Protein AF-A0A5Y4BTX5-F1 (afdb_monomer)

Secondary structure (DSSP, 8-state):
-EEEEETTEEEE-TTSPP-HHHHHHH--S-S---EEEEE-

Solvent-accessible surface area (backbone atoms only — not comparable to full-atom values): 2413 Å² total; per-residue (Å²): 85,38,32,32,25,35,76,92,41,76,27,23,51,50,86,57,69,78,38,65,68,54,42,56,72,49,49,84,82,55,99,68,78,59,75,49,77,44,79,96

Foldseek 3Di:
DKWKDWPPFTQDDQPGDGNPVSVVVSDPPPPDIDMDIDHD

Structure (mmCIF, N/CA/C/O backbone):
data_AF-A0A5Y4BTX5-F1
#
_entry.id   AF-A0A5Y4BTX5-F1
#
loop_
_atom_site.group_PDB
_atom_site.id
_atom_site.type_symbol
_atom_site.label_atom_id
_atom_site.label_alt_id
_atom_site.label_comp_id
_atom_site.label_asym_id
_atom_site.label_entity_id
_atom_site.label_seq_id
_atom_site.pdbx_PDB_ins_code
_atom_site.Cartn_x
_atom_site.Cartn_y
_atom_site.Cartn_z
_atom_site.occupancy
_atom_site.B_iso_or_equiv
_atom_site.auth_seq_id
_atom_site.auth_comp_id
_atom_site.auth_asym_id
_atom_site.auth_atom_id
_atom_site.pdbx_PDB_model_num
ATOM 1 N N . PHE A 1 1 ? -16.110 2.883 8.265 1.00 81.44 1 PHE A N 1
ATOM 2 C CA . PHE A 1 1 ? -14.764 2.310 8.504 1.00 81.44 1 PHE A CA 1
ATOM 3 C C . PHE A 1 1 ? -14.145 1.985 7.141 1.00 81.44 1 PHE A C 1
ATOM 5 O O . PHE A 1 1 ? -14.864 2.104 6.160 1.00 81.44 1 PHE A O 1
ATOM 12 N N . TYR A 1 2 ? -12.846 1.697 6.990 1.00 88.81 2 TYR A N 1
ATOM 13 C CA . TYR A 1 2 ? -12.308 1.387 5.649 1.00 88.81 2 TYR A CA 1
ATOM 14 C C . TYR A 1 2 ? -11.117 0.437 5.669 1.00 88.81 2 TYR A C 1
ATOM 16 O O . TYR A 1 2 ? -10.242 0.527 6.531 1.00 88.81 2 TYR A O 1
ATOM 24 N N . THR A 1 3 ? -11.049 -0.426 4.662 1.00 93.00 3 THR A N 1
ATOM 25 C CA . THR A 1 3 ? -9.863 -1.229 4.336 1.00 93.00 3 THR A CA 1
ATOM 26 C C . THR A 1 3 ? -9.033 -0.558 3.250 1.00 93.00 3 THR A C 1
ATOM 28 O O . THR A 1 3 ? -9.594 0.055 2.341 1.00 93.00 3 THR A O 1
ATOM 31 N N . ALA A 1 4 ? -7.708 -0.703 3.318 1.00 94.31 4 ALA A N 1
ATOM 32 C CA . ALA A 1 4 ? -6.798 -0.245 2.268 1.00 94.31 4 ALA A CA 1
ATOM 33 C C . ALA A 1 4 ? -5.928 -1.388 1.743 1.00 94.31 4 ALA A C 1
ATOM 35 O O . ALA A 1 4 ? -5.453 -2.232 2.514 1.00 94.31 4 ALA A O 1
ATOM 36 N N . LYS A 1 5 ? -5.705 -1.39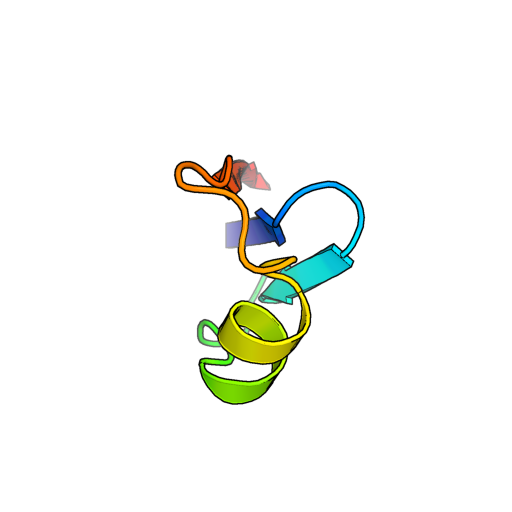5 0.426 1.00 94.88 5 LYS A N 1
ATOM 37 C CA . LYS A 1 5 ? -4.837 -2.353 -0.263 1.00 94.88 5 LYS A CA 1
ATOM 38 C C . LYS A 1 5 ? -3.848 -1.653 -1.190 1.00 94.88 5 LYS A C 1
ATOM 40 O O . LYS A 1 5 ? -4.216 -0.688 -1.852 1.00 94.88 5 LYS A O 1
ATOM 45 N N . VAL A 1 6 ? -2.634 -2.192 -1.275 1.00 93.94 6 VAL A N 1
ATOM 46 C CA . VAL A 1 6 ? -1.658 -1.897 -2.335 1.00 93.94 6 VAL A CA 1
ATOM 47 C C . VAL A 1 6 ? -1.597 -3.119 -3.241 1.00 93.94 6 VAL A C 1
ATOM 49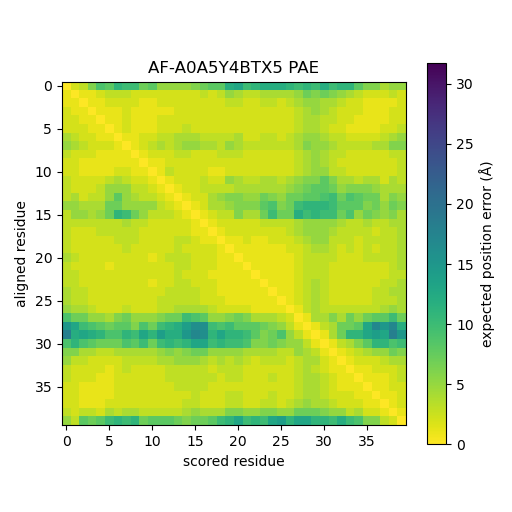 O O . VAL A 1 6 ? -1.230 -4.213 -2.799 1.00 93.94 6 VAL A O 1
ATOM 52 N N . GLY A 1 7 ? -2.032 -2.968 -4.491 1.00 88.25 7 GLY A N 1
ATOM 53 C CA . GLY A 1 7 ? -2.261 -4.115 -5.371 1.00 88.25 7 GLY A CA 1
ATOM 54 C C . GLY A 1 7 ? -3.203 -5.135 -4.716 1.00 88.25 7 GLY A C 1
ATOM 55 O O . GLY A 1 7 ? -4.362 -4.839 -4.440 1.00 88.25 7 GLY A O 1
ATOM 56 N N . SER A 1 8 ? -2.696 -6.340 -4.432 1.00 87.19 8 SER A N 1
ATOM 57 C CA . SER A 1 8 ? -3.463 -7.414 -3.770 1.00 87.19 8 SER A CA 1
ATOM 58 C C . SER A 1 8 ? -3.222 -7.528 -2.255 1.00 87.19 8 SER A C 1
ATOM 60 O O . SER A 1 8 ? -3.848 -8.361 -1.599 1.00 87.19 8 SER A O 1
ATOM 62 N N . LYS A 1 9 ? -2.314 -6.730 -1.678 1.00 92.62 9 LYS A N 1
ATOM 63 C CA . LYS A 1 9 ? -1.925 -6.804 -0.260 1.00 92.62 9 LYS A CA 1
ATOM 64 C C . LYS A 1 9 ? -2.760 -5.840 0.575 1.00 92.62 9 LYS A C 1
ATOM 66 O O . LYS A 1 9 ? -2.852 -4.666 0.236 1.00 92.62 9 LYS A O 1
ATOM 71 N N . VAL A 1 10 ? -3.335 -6.317 1.678 1.00 93.88 10 VAL A N 1
ATOM 72 C CA . VAL A 1 10 ? -3.987 -5.453 2.675 1.00 93.88 10 VAL A CA 1
ATOM 73 C C . VAL A 1 10 ? -2.915 -4.750 3.495 1.00 93.88 10 VAL A C 1
ATOM 75 O O . VAL A 1 10 ? -2.027 -5.402 4.031 1.00 93.88 10 VAL A O 1
ATOM 78 N N . VAL A 1 11 ? -3.022 -3.428 3.587 1.00 95.19 11 VAL A N 1
ATOM 79 C CA . VAL A 1 11 ? -2.094 -2.563 4.338 1.00 95.19 11 VAL A CA 1
ATOM 80 C C . VAL A 1 11 ? -2.796 -1.814 5.4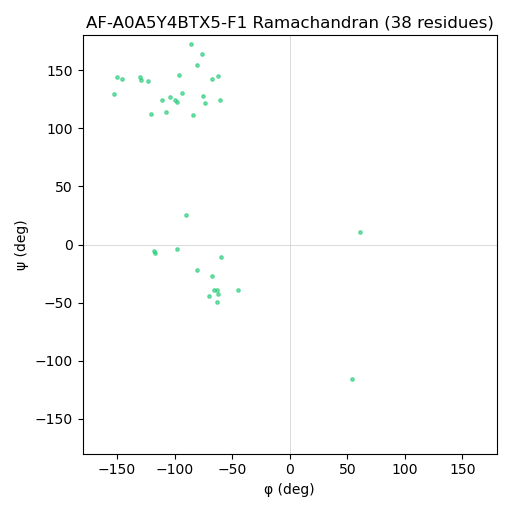74 1.00 95.19 11 VAL A C 1
ATOM 82 O O . VAL A 1 11 ? -2.162 -1.134 6.275 1.00 95.19 11 VAL A O 1
ATOM 85 N N . LYS A 1 12 ? -4.125 -1.946 5.550 1.00 93.44 12 LYS A N 1
ATOM 86 C CA . LYS A 1 12 ? -4.956 -1.440 6.641 1.00 93.44 12 LYS A CA 1
ATOM 87 C C . LYS A 1 12 ? -6.221 -2.286 6.783 1.00 93.44 12 LYS A C 1
ATOM 89 O O . LYS A 1 12 ? -6.953 -2.468 5.805 1.00 93.44 12 LYS A O 1
ATOM 94 N N . ALA A 1 13 ? -6.503 -2.738 8.003 1.00 85.56 13 ALA A N 1
ATOM 95 C CA . ALA A 1 13 ? -7.788 -3.332 8.372 1.00 85.56 13 ALA A CA 1
ATOM 96 C C . ALA A 1 13 ? -8.879 -2.252 8.556 1.00 85.56 13 ALA A C 1
ATOM 98 O O . ALA A 1 13 ? -8.569 -1.069 8.690 1.00 85.56 13 ALA A O 1
ATOM 99 N N . SER A 1 14 ? -10.155 -2.654 8.561 1.00 85.81 14 SER A N 1
ATOM 100 C CA . SER A 1 14 ? -11.335 -1.763 8.590 1.00 85.81 14 SER A CA 1
ATOM 101 C C . SER A 1 14 ? -11.234 -0.614 9.612 1.00 85.81 14 SER A C 1
ATOM 103 O O . SER A 1 14 ? -11.557 0.543 9.329 1.00 85.81 14 SER A O 1
ATOM 105 N N . ASP A 1 15 ? -10.680 -0.920 10.775 1.00 84.00 15 ASP A N 1
ATOM 106 C CA . ASP A 1 15 ? -10.604 -0.115 11.992 1.00 84.00 15 ASP A CA 1
ATOM 107 C C . ASP A 1 15 ? -9.177 0.254 12.430 1.00 84.00 15 ASP A C 1
ATOM 109 O O . ASP A 1 15 ? -9.015 1.075 13.326 1.00 84.00 15 ASP A O 1
ATOM 113 N N . GLY A 1 16 ? -8.144 -0.287 11.780 1.00 85.00 16 GLY A N 1
ATOM 114 C CA . GLY A 1 16 ? -6.741 -0.015 12.124 1.00 85.00 16 GLY A CA 1
ATOM 115 C C . GLY A 1 16 ? -6.162 1.239 11.462 1.00 85.00 16 GLY A C 1
ATOM 116 O O . GLY A 1 16 ? -6.782 1.809 10.574 1.00 85.00 16 GLY A O 1
ATOM 117 N N . THR A 1 17 ? -4.950 1.652 11.838 1.00 90.75 17 THR A N 1
ATOM 118 C CA . THR A 1 17 ? -4.157 2.683 11.129 1.00 90.75 17 THR A CA 1
ATOM 119 C C . THR A 1 17 ? -3.454 2.075 9.911 1.00 90.75 17 THR A C 1
ATOM 121 O O . THR A 1 17 ? -3.214 0.870 9.873 1.00 90.75 17 THR A O 1
ATOM 124 N N . LEU A 1 18 ? -3.145 2.889 8.896 1.00 92.44 18 LEU A N 1
ATOM 125 C CA . LEU A 1 18 ? -2.346 2.444 7.753 1.00 92.44 18 LEU A CA 1
ATOM 126 C C . LEU A 1 18 ? -0.955 1.991 8.220 1.00 92.44 18 LEU A C 1
ATOM 128 O O . LEU A 1 18 ? -0.230 2.765 8.844 1.00 92.44 18 LEU A O 1
ATOM 132 N N . ASP A 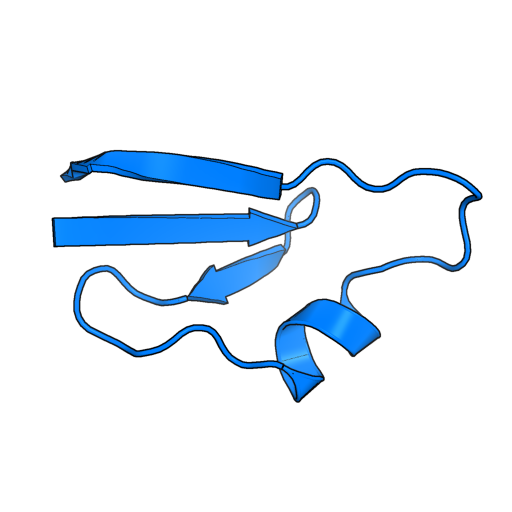1 19 ? -0.582 0.756 7.895 1.00 93.19 19 ASP A N 1
ATOM 133 C CA . ASP A 1 19 ? 0.735 0.215 8.216 1.00 93.19 19 ASP A CA 1
ATOM 134 C C . ASP A 1 19 ? 1.746 0.632 7.139 1.00 93.19 19 ASP A C 1
ATOM 136 O O . ASP A 1 19 ? 1.687 0.189 5.988 1.00 93.19 19 ASP A O 1
ATOM 140 N N . VAL A 1 20 ? 2.686 1.499 7.519 1.00 91.19 20 VAL A N 1
ATOM 141 C CA . VAL A 1 20 ? 3.728 2.028 6.628 1.00 91.19 20 VAL A CA 1
ATOM 142 C C . VAL A 1 20 ? 4.687 0.931 6.162 1.00 91.19 20 VAL A C 1
A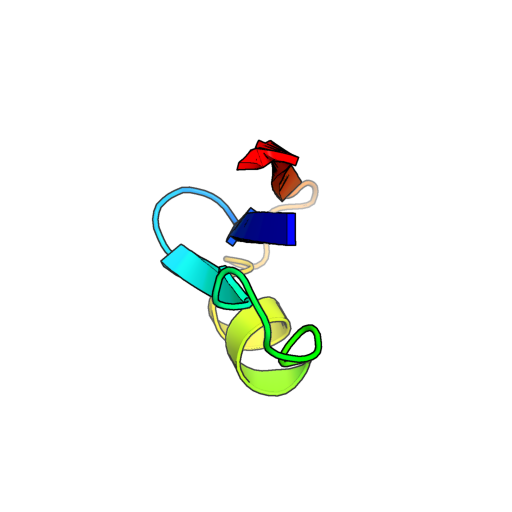TOM 144 O O . VAL A 1 20 ? 5.063 0.920 4.991 1.00 91.19 20 VAL A O 1
ATOM 147 N N . ALA A 1 21 ? 5.060 -0.007 7.036 1.00 91.69 21 ALA A N 1
ATOM 148 C CA . ALA A 1 21 ? 5.991 -1.079 6.696 1.00 91.69 21 ALA A CA 1
ATOM 149 C C . ALA A 1 21 ? 5.339 -2.080 5.735 1.00 91.69 21 ALA A C 1
ATOM 151 O O . ALA A 1 21 ? 5.934 -2.435 4.715 1.00 91.69 21 ALA A O 1
ATOM 152 N N . ALA A 1 22 ? 4.088 -2.466 6.000 1.00 91.31 22 ALA A N 1
ATOM 153 C CA . ALA A 1 22 ? 3.317 -3.310 5.091 1.00 91.31 22 ALA A CA 1
ATOM 154 C C . ALA A 1 22 ? 3.070 -2.619 3.741 1.00 91.31 22 ALA A C 1
ATOM 156 O O . ALA A 1 22 ? 3.156 -3.262 2.696 1.00 91.31 22 ALA A O 1
ATOM 157 N N . THR A 1 23 ? 2.807 -1.307 3.751 1.00 92.12 23 THR A N 1
ATOM 158 C CA . THR A 1 23 ? 2.639 -0.502 2.530 1.00 92.12 23 THR A CA 1
ATOM 159 C C . THR A 1 23 ? 3.919 -0.476 1.703 1.00 92.12 23 THR A C 1
ATOM 161 O O . THR A 1 23 ? 3.875 -0.782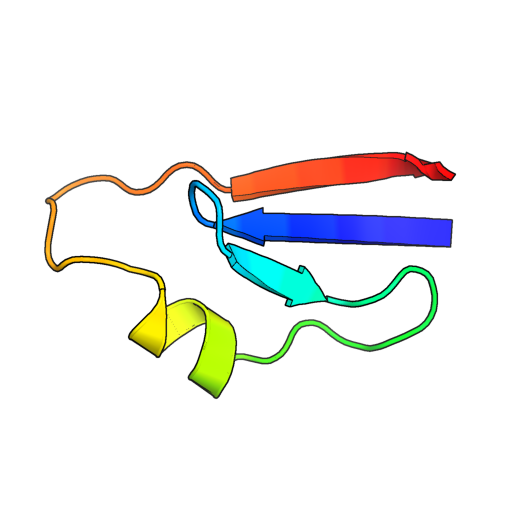 0.514 1.00 92.12 23 THR A O 1
ATOM 164 N N . ALA A 1 24 ? 5.065 -0.178 2.320 1.00 90.69 24 ALA A N 1
ATOM 165 C CA . ALA A 1 24 ? 6.353 -0.151 1.635 1.00 90.69 24 ALA A CA 1
ATOM 166 C C . ALA A 1 24 ? 6.733 -1.527 1.066 1.00 90.69 24 ALA A C 1
ATOM 168 O O . ALA A 1 24 ? 7.158 -1.610 -0.081 1.00 90.69 24 ALA A O 1
ATOM 169 N N . ALA A 1 25 ? 6.516 -2.605 1.827 1.00 90.25 25 ALA A N 1
ATOM 170 C CA . ALA A 1 25 ? 6.782 -3.970 1.376 1.00 90.25 25 ALA A CA 1
ATOM 171 C C . ALA A 1 25 ? 5.839 -4.436 0.251 1.00 90.25 25 ALA A C 1
ATOM 173 O O . ALA A 1 25 ? 6.194 -5.316 -0.533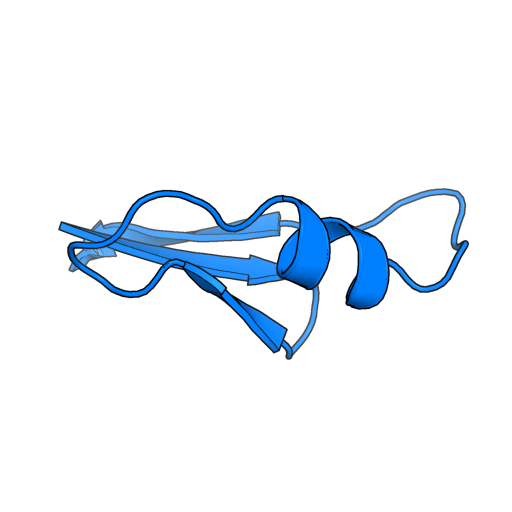 1.00 90.25 25 ALA A O 1
ATOM 174 N N . ALA A 1 26 ? 4.626 -3.881 0.17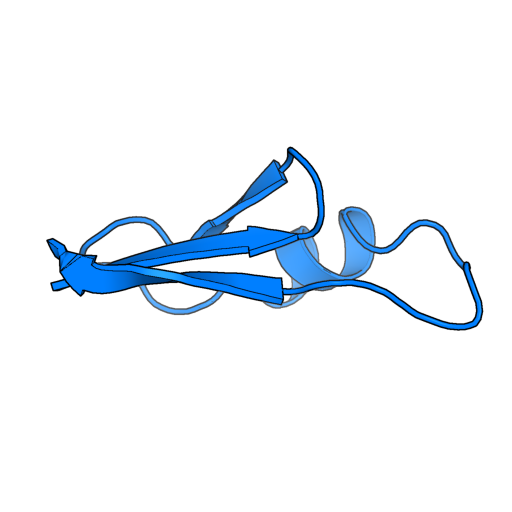8 1.00 92.44 26 ALA A N 1
ATOM 175 C CA . ALA A 1 26 ? 3.669 -4.187 -0.880 1.00 92.44 26 ALA A CA 1
ATOM 176 C C . ALA A 1 26 ? 3.950 -3.431 -2.191 1.00 92.44 26 ALA A C 1
ATOM 178 O O . ALA A 1 26 ? 3.520 -3.888 -3.252 1.00 92.44 26 ALA A O 1
ATOM 179 N N . CYS A 1 27 ? 4.668 -2.307 -2.139 1.00 90.38 27 CYS A N 1
ATOM 180 C CA . CYS A 1 27 ? 5.121 -1.583 -3.324 1.00 90.38 27 CYS A CA 1
ATOM 181 C C . CYS A 1 27 ? 6.269 -2.347 -4.009 1.00 90.38 27 CYS A C 1
ATOM 183 O O . CYS A 1 27 ? 7.310 -2.578 -3.404 1.00 90.38 27 CYS A O 1
ATOM 185 N N . ASN A 1 28 ? 6.123 -2.729 -5.284 1.00 82.00 28 ASN A N 1
ATOM 186 C CA . ASN A 1 28 ? 7.078 -3.640 -5.948 1.00 82.00 28 ASN A CA 1
ATOM 187 C C . ASN A 1 28 ? 8.268 -2.950 -6.660 1.00 82.00 28 ASN A C 1
ATOM 189 O O . ASN A 1 28 ? 8.812 -3.501 -7.615 1.00 82.00 28 ASN A O 1
ATOM 193 N N . ASN A 1 29 ? 8.668 -1.747 -6.238 1.00 72.56 29 ASN A N 1
ATOM 194 C CA . ASN A 1 29 ? 9.619 -0.887 -6.964 1.00 72.56 29 ASN A CA 1
ATOM 195 C C . ASN A 1 29 ? 9.170 -0.445 -8.376 1.00 72.56 29 ASN A C 1
ATOM 197 O O . ASN A 1 29 ? 9.960 0.154 -9.107 1.00 72.56 29 ASN A O 1
ATOM 201 N N . ALA A 1 30 ? 7.909 -0.659 -8.767 1.00 70.38 30 ALA A N 1
ATOM 202 C CA . ALA A 1 30 ? 7.336 0.032 -9.915 1.00 70.38 30 ALA A CA 1
ATOM 203 C C . ALA A 1 30 ? 7.302 1.549 -9.673 1.00 70.38 30 ALA A C 1
ATOM 205 O O . ALA A 1 30 ? 7.026 2.021 -8.568 1.00 70.38 30 ALA A O 1
ATOM 206 N N . THR A 1 31 ? 7.507 2.316 -10.745 1.00 80.12 31 THR A N 1
ATOM 207 C CA . THR A 1 31 ? 7.377 3.784 -10.779 1.00 80.12 31 THR A CA 1
ATOM 208 C C . THR A 1 31 ? 5.977 4.284 -10.409 1.00 80.12 31 THR A C 1
ATOM 210 O O . THR A 1 31 ? 5.791 5.478 -10.194 1.00 80.12 31 THR A O 1
ATOM 213 N N . SER A 1 32 ? 4.990 3.389 -10.311 1.00 85.00 32 SER A N 1
ATOM 214 C CA . SER A 1 32 ? 3.646 3.681 -9.826 1.00 85.00 32 SER A CA 1
ATOM 215 C C . SER A 1 32 ? 3.074 2.486 -9.063 1.00 85.00 32 SER A C 1
ATOM 217 O O . SER A 1 32 ? 3.278 1.338 -9.452 1.00 85.00 32 SER A O 1
ATOM 219 N N . ASN A 1 33 ? 2.338 2.764 -7.986 1.00 88.75 33 ASN A N 1
ATOM 220 C CA . ASN A 1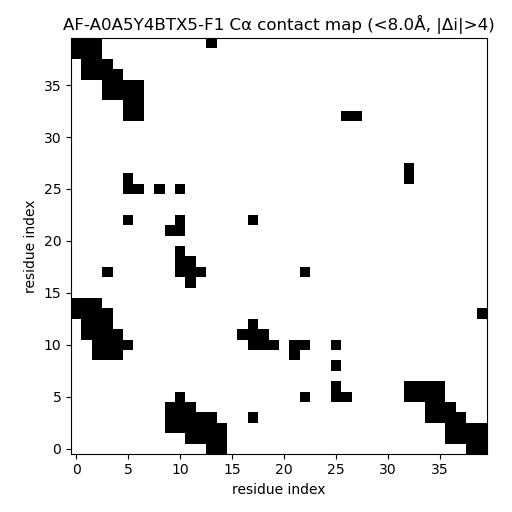 33 ? 1.581 1.777 -7.221 1.00 88.75 33 ASN A CA 1
ATOM 221 C C . ASN A 1 33 ? 0.146 2.285 -7.045 1.00 88.75 33 ASN A C 1
ATOM 223 O O . ASN A 1 33 ? -0.074 3.474 -6.815 1.00 88.75 33 ASN A O 1
ATOM 227 N N . THR A 1 34 ? -0.835 1.386 -7.122 1.00 90.31 34 THR A N 1
ATOM 228 C CA . THR A 1 34 ? -2.246 1.728 -6.907 1.00 90.31 34 THR A CA 1
ATOM 229 C C . THR A 1 34 ? -2.659 1.388 -5.482 1.00 90.31 34 THR A C 1
ATOM 231 O O . THR A 1 34 ? -2.571 0.229 -5.064 1.00 90.31 34 THR A O 1
ATOM 234 N N . LEU A 1 35 ? -3.146 2.399 -4.760 1.00 92.25 35 LEU A N 1
ATOM 235 C CA . LEU A 1 35 ? -3.782 2.244 -3.455 1.00 92.25 35 LEU A CA 1
ATOM 236 C C . LEU A 1 35 ? -5.299 2.278 -3.626 1.00 92.25 35 LEU A C 1
ATOM 238 O O . LEU A 1 35 ? -5.846 3.244 -4.156 1.00 92.25 35 LEU A O 1
ATOM 242 N N . VAL A 1 36 ? -5.974 1.231 -3.157 1.00 93.75 36 VAL A N 1
ATOM 243 C CA . VAL A 1 36 ? -7.436 1.131 -3.192 1.00 93.75 36 VAL A CA 1
ATOM 244 C C . VAL A 1 36 ? -7.977 1.229 -1.777 1.00 93.75 36 VAL A C 1
ATOM 246 O O . VAL A 1 36 ? -7.610 0.436 -0.907 1.00 93.75 36 VAL A O 1
ATOM 249 N N . PHE A 1 37 ? -8.878 2.186 -1.575 1.00 93.19 37 PHE A N 1
ATOM 250 C CA . PHE A 1 37 ? -9.626 2.372 -0.341 1.00 93.19 37 PHE A CA 1
ATOM 251 C C . PHE A 1 37 ? -11.047 1.861 -0.544 1.00 93.19 37 PHE A C 1
ATOM 253 O O . PHE A 1 37 ? -11.732 2.260 -1.483 1.00 93.19 37 PHE A O 1
ATOM 260 N N . THR A 1 38 ? -11.491 0.975 0.338 1.00 93.00 38 THR A N 1
ATOM 261 C CA . THR A 1 38 ? -12.857 0.454 0.330 1.00 93.00 38 THR A CA 1
ATOM 262 C C . THR A 1 38 ? -13.505 0.796 1.655 1.00 93.00 38 THR A C 1
ATOM 264 O O . THR A 1 38 ? -13.086 0.285 2.696 1.00 93.00 38 THR A O 1
ATOM 267 N N . SER A 1 39 ? -14.497 1.682 1.600 1.00 90.19 39 SER A N 1
ATOM 268 C CA . SER A 1 39 ? -15.361 1.986 2.737 1.00 90.19 39 SER A CA 1
ATOM 269 C C . SER A 1 39 ? -16.236 0.783 3.075 1.00 90.19 39 SER A C 1
ATOM 271 O O . SER A 1 39 ? -16.691 0.069 2.181 1.00 90.19 39 SER A O 1
ATOM 273 N N . ILE A 1 40 ? -16.444 0.586 4.372 1.00 79.75 40 ILE A N 1
ATOM 274 C CA . ILE A 1 40 ? -17.257 -0.460 4.992 1.00 79.75 40 ILE A CA 1
ATOM 275 C C . ILE A 1 40 ? -18.302 0.228 5.857 1.00 79.75 40 ILE A C 1
ATOM 277 O O . ILE A 1 40 ? -17.896 1.145 6.630 1.00 79.75 40 ILE A O 1
#

Radius of gyration: 9.84 Å; Cα contacts (8 Å, |Δi|>4): 67; chains: 1; bounding box: 27×11×23 Å

Mean predicted aligned error: 3.6 Å

Sequence (40 aa):
FYTAKVGSKVVKASDGTLDVAATAAACNNATSNTLVFTSI

Organism: Salmonella enterica (NCBI:txid28901)

pLDDT: mean 88.88, std 5.73, range [70.38, 95.19]